Protein AF-A0A971UDC5-F1 (afdb_monomer)

Structure (mmCIF, N/CA/C/O backbone):
data_AF-A0A971UDC5-F1
#
_entry.id   AF-A0A971UDC5-F1
#
loop_
_atom_site.group_PDB
_atom_site.id
_atom_site.type_symbol
_atom_site.label_atom_id
_atom_site.label_alt_id
_atom_site.label_comp_id
_atom_site.label_asym_id
_atom_site.label_entity_id
_atom_site.label_seq_id
_atom_site.pdbx_PDB_ins_code
_atom_site.Cartn_x
_atom_site.Cartn_y
_atom_site.Cartn_z
_atom_site.occupancy
_atom_site.B_iso_or_equiv
_atom_site.auth_seq_id
_atom_site.auth_comp_id
_atom_site.auth_asym_id
_atom_site.auth_atom_id
_atom_site.pdbx_PDB_model_num
ATOM 1 N N . MET A 1 1 ? -12.718 10.292 4.452 1.00 43.97 1 MET A N 1
ATOM 2 C CA . MET A 1 1 ? -11.274 10.054 4.649 1.00 43.97 1 MET A CA 1
ATOM 3 C C . MET A 1 1 ? -10.919 8.837 3.812 1.00 43.97 1 MET A C 1
ATOM 5 O O . MET A 1 1 ? -11.394 7.752 4.122 1.00 43.97 1 MET A O 1
ATOM 9 N N . ALA A 1 2 ? -10.260 9.016 2.666 1.00 45.72 2 ALA A N 1
ATOM 10 C CA . ALA A 1 2 ? -9.851 7.873 1.855 1.00 45.72 2 ALA A CA 1
ATOM 11 C C . ALA A 1 2 ? -8.733 7.143 2.611 1.00 45.72 2 ALA A C 1
ATOM 13 O O . ALA A 1 2 ? -7.754 7.771 2.988 1.00 45.72 2 ALA A O 1
ATOM 14 N N . LEU A 1 3 ? -8.884 5.839 2.847 1.00 59.00 3 LEU A N 1
ATOM 15 C CA . LEU A 1 3 ? -7.893 5.002 3.546 1.00 59.00 3 LEU A CA 1
ATOM 16 C C . LEU A 1 3 ? -6.541 4.896 2.807 1.00 59.00 3 LEU A C 1
ATOM 18 O O . LEU A 1 3 ? -5.597 4.329 3.344 1.00 59.00 3 LEU A O 1
ATOM 22 N N . ILE A 1 4 ? -6.451 5.421 1.582 1.00 61.31 4 ILE A N 1
ATOM 23 C CA . ILE A 1 4 ? -5.256 5.414 0.739 1.00 61.31 4 ILE A CA 1
ATOM 24 C C . ILE A 1 4 ? -5.090 6.821 0.163 1.00 61.31 4 ILE A C 1
ATOM 26 O O . ILE A 1 4 ? -5.870 7.236 -0.700 1.00 61.31 4 ILE A O 1
ATOM 30 N N . GLU A 1 5 ? -4.094 7.557 0.653 1.00 64.62 5 GLU A N 1
ATOM 31 C CA . GLU A 1 5 ? -3.681 8.835 0.073 1.00 64.62 5 GLU A CA 1
ATOM 32 C C . GLU A 1 5 ? -2.814 8.584 -1.163 1.00 64.62 5 GLU A C 1
ATOM 34 O O . GLU A 1 5 ? -1.856 7.813 -1.142 1.00 64.62 5 GLU A O 1
ATOM 39 N N . PHE A 1 6 ? -3.197 9.211 -2.274 1.00 66.19 6 PHE A N 1
ATOM 40 C CA . PHE A 1 6 ? -2.486 9.098 -3.538 1.00 66.19 6 PHE A CA 1
ATOM 41 C C . PHE A 1 6 ? -1.369 10.142 -3.580 1.00 66.19 6 PHE A C 1
ATOM 43 O O . PHE A 1 6 ? -1.636 11.333 -3.756 1.00 66.19 6 PHE A O 1
ATOM 50 N N . ASP A 1 7 ? -0.124 9.693 -3.454 1.00 72.44 7 ASP A N 1
ATOM 51 C CA . ASP A 1 7 ? 1.052 10.551 -3.583 1.00 72.44 7 ASP A CA 1
ATOM 52 C C . ASP A 1 7 ? 1.306 10.900 -5.066 1.00 72.44 7 ASP A C 1
ATOM 54 O O . ASP A 1 7 ? 1.829 10.095 -5.844 1.00 72.44 7 ASP A O 1
ATOM 58 N N . ARG A 1 8 ? 0.868 12.099 -5.482 1.00 77.19 8 ARG A N 1
ATOM 59 C CA . ARG A 1 8 ? 1.032 12.624 -6.859 1.00 77.19 8 ARG A CA 1
ATOM 60 C C . ARG A 1 8 ? 2.445 13.149 -7.130 1.00 77.19 8 ARG A C 1
ATOM 62 O O . ARG A 1 8 ? 2.825 13.334 -8.296 1.00 77.19 8 ARG A O 1
ATOM 69 N N . GLU A 1 9 ? 3.214 13.383 -6.076 1.00 84.88 9 GLU A N 1
ATOM 70 C CA . GLU A 1 9 ? 4.549 13.974 -6.120 1.00 84.88 9 GLU A CA 1
ATOM 71 C C . GLU A 1 9 ? 5.536 13.066 -5.381 1.00 84.88 9 GLU A C 1
ATOM 73 O O . GLU A 1 9 ? 6.109 13.457 -4.365 1.00 84.88 9 GLU A O 1
ATOM 78 N N . PRO A 1 10 ? 5.758 11.843 -5.903 1.00 86.12 10 PRO A N 1
ATOM 79 C CA . PRO A 1 10 ? 6.639 10.892 -5.251 1.00 86.12 10 PRO A CA 1
ATOM 80 C C . PRO A 1 10 ? 8.051 11.463 -5.157 1.00 86.12 10 PRO A C 1
ATOM 82 O O . PRO A 1 10 ? 8.600 11.996 -6.127 1.00 86.12 10 PRO A O 1
ATOM 85 N N . THR A 1 11 ? 8.663 11.284 -3.994 1.00 92.19 11 THR A N 1
ATOM 86 C CA . THR A 1 11 ? 10.067 11.616 -3.765 1.00 92.19 11 THR A CA 1
ATOM 87 C C . THR A 1 11 ? 10.977 10.793 -4.677 1.00 92.19 11 THR A C 1
ATOM 89 O O . THR A 1 11 ? 10.693 9.640 -5.020 1.00 92.19 11 THR A O 1
ATOM 92 N N . ASP A 1 12 ? 12.151 11.338 -4.995 1.00 91.94 12 ASP A N 1
ATOM 93 C CA . ASP A 1 12 ? 13.168 10.631 -5.781 1.00 91.94 12 ASP A CA 1
ATOM 94 C C . ASP A 1 12 ? 13.532 9.263 -5.191 1.00 91.94 12 ASP A C 1
ATOM 96 O O . ASP A 1 12 ? 13.831 8.319 -5.926 1.00 91.94 12 ASP A O 1
ATOM 100 N N . ARG A 1 13 ? 13.483 9.124 -3.861 1.00 91.81 13 ARG A N 1
ATOM 101 C CA . ARG A 1 13 ? 13.728 7.850 -3.179 1.00 91.81 13 ARG A CA 1
ATOM 102 C C . ARG A 1 13 ? 12.652 6.815 -3.509 1.00 91.81 13 ARG A C 1
ATOM 104 O O . ARG A 1 13 ? 13.012 5.684 -3.832 1.00 91.81 13 ARG A O 1
ATOM 111 N N . GLN A 1 14 ? 11.371 7.184 -3.453 1.00 91.88 14 GLN A N 1
ATOM 112 C CA . GLN A 1 14 ? 10.265 6.284 -3.808 1.00 91.88 14 GLN A CA 1
ATOM 113 C C . GLN A 1 14 ? 10.361 5.858 -5.277 1.00 91.88 14 GLN A C 1
ATOM 115 O O . GLN A 1 14 ? 10.223 4.675 -5.581 1.00 91.88 14 GLN A O 1
ATOM 120 N N . LEU A 1 15 ? 10.685 6.790 -6.178 1.00 93.56 15 LEU A N 1
ATOM 121 C CA . LEU A 1 15 ? 10.868 6.493 -7.601 1.00 93.56 15 LEU A CA 1
ATOM 122 C C . LEU A 1 15 ? 12.026 5.515 -7.851 1.00 93.56 15 LEU A C 1
ATOM 124 O O . LEU A 1 15 ? 11.872 4.573 -8.628 1.00 93.56 15 LEU A O 1
ATOM 128 N N . ARG A 1 16 ? 13.160 5.674 -7.152 1.00 93.56 16 ARG A N 1
ATOM 129 C CA . ARG A 1 16 ? 14.286 4.724 -7.235 1.00 93.56 16 ARG A CA 1
ATOM 130 C C . 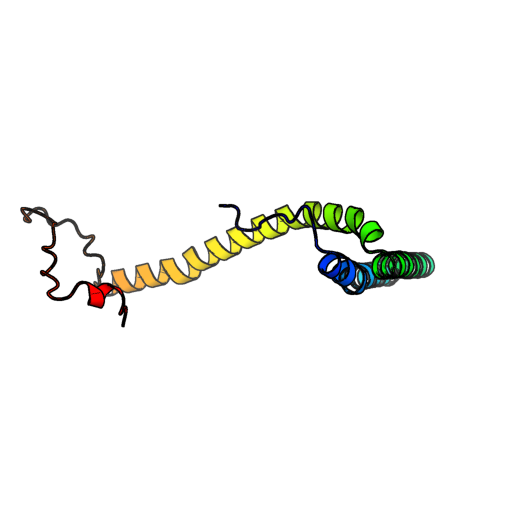ARG A 1 16 ? 13.940 3.356 -6.657 1.00 93.56 16 ARG A C 1
ATOM 132 O O . ARG A 1 16 ? 14.316 2.348 -7.244 1.00 93.56 16 ARG A O 1
ATOM 139 N N . GLN A 1 17 ? 13.228 3.305 -5.530 1.00 94.12 17 GLN A N 1
ATOM 140 C CA . GLN A 1 17 ? 12.771 2.044 -4.934 1.00 94.12 17 GLN A CA 1
ATOM 141 C C . GLN A 1 17 ? 11.800 1.316 -5.865 1.00 94.12 17 GLN A C 1
ATOM 143 O O . GLN A 1 17 ? 11.943 0.118 -6.095 1.00 94.12 17 GLN A O 1
ATOM 148 N N . PHE A 1 18 ? 10.859 2.046 -6.462 1.00 94.06 18 PHE A N 1
ATOM 149 C CA . PHE A 1 18 ? 9.942 1.499 -7.451 1.00 94.06 18 PHE A CA 1
ATOM 150 C C . PHE A 1 18 ? 10.690 0.961 -8.677 1.00 94.06 18 PHE A C 1
ATOM 152 O O . PHE A 1 18 ? 10.469 -0.181 -9.080 1.00 94.06 18 PHE A O 1
ATOM 159 N N . ALA A 1 19 ? 11.624 1.745 -9.222 1.00 94.62 19 ALA A N 1
ATOM 160 C CA . ALA A 1 19 ? 12.431 1.343 -10.368 1.00 94.62 19 ALA A CA 1
ATOM 161 C C . ALA A 1 19 ? 13.325 0.132 -10.071 1.00 94.62 19 ALA A C 1
ATOM 163 O O . ALA A 1 19 ? 13.429 -0.757 -10.906 1.00 94.62 19 ALA A O 1
ATOM 164 N N . GLY A 1 20 ? 13.950 0.074 -8.893 1.00 93.88 20 GLY A N 1
ATOM 165 C CA . GLY A 1 20 ? 14.887 -0.992 -8.534 1.00 93.88 20 GLY A CA 1
ATOM 166 C C . GLY A 1 20 ? 14.248 -2.273 -8.007 1.00 93.88 20 GLY A C 1
ATOM 167 O O . GLY A 1 20 ? 14.902 -3.311 -8.023 1.00 93.88 20 GLY A O 1
ATOM 168 N N . ILE A 1 21 ? 12.995 -2.224 -7.548 1.00 94.38 21 ILE A N 1
ATOM 169 C CA . ILE A 1 21 ? 12.318 -3.380 -6.942 1.00 94.38 21 ILE A CA 1
ATOM 170 C C . ILE A 1 21 ? 11.109 -3.790 -7.776 1.00 94.38 21 ILE A C 1
ATOM 172 O O . ILE A 1 21 ? 11.048 -4.913 -8.269 1.00 94.38 21 ILE A O 1
ATOM 176 N N . VAL A 1 22 ? 10.143 -2.888 -7.948 1.00 94.19 22 VAL A N 1
ATOM 177 C CA . VAL A 1 22 ? 8.829 -3.240 -8.501 1.00 94.19 22 VAL A CA 1
ATOM 178 C C . VAL A 1 22 ? 8.918 -3.535 -9.994 1.00 94.19 22 VAL A C 1
ATOM 180 O O . VAL A 1 22 ? 8.438 -4.575 -10.435 1.00 94.19 22 VAL A O 1
ATOM 183 N N . ILE A 1 23 ? 9.577 -2.668 -10.768 1.00 94.50 23 ILE A N 1
ATOM 184 C CA . ILE A 1 23 ? 9.732 -2.852 -12.220 1.00 94.50 23 ILE A CA 1
ATOM 185 C C . ILE A 1 23 ? 10.420 -4.187 -12.572 1.00 94.50 23 ILE A C 1
ATOM 187 O O . ILE A 1 23 ? 9.837 -4.944 -13.355 1.00 94.50 23 ILE A O 1
ATOM 191 N N . PRO A 1 24 ? 11.601 -4.536 -12.018 1.00 94.69 24 PRO A N 1
ATOM 192 C CA . PRO A 1 24 ? 12.256 -5.797 -12.352 1.00 94.69 24 PRO A CA 1
ATOM 193 C C . PRO A 1 24 ? 11.500 -7.009 -11.803 1.00 94.69 24 PRO A C 1
ATOM 195 O O . PRO A 1 24 ? 11.442 -8.029 -12.484 1.00 94.69 24 PRO A O 1
ATOM 198 N N . LEU A 1 25 ? 10.871 -6.912 -10.624 1.00 95.88 25 LEU A N 1
ATOM 199 C CA . LEU A 1 25 ? 10.069 -8.007 -10.073 1.00 95.88 25 LEU A CA 1
ATOM 200 C C . LEU A 1 25 ? 8.856 -8.314 -10.962 1.00 95.88 25 LEU A C 1
ATOM 202 O O . LEU A 1 25 ? 8.651 -9.463 -11.350 1.00 95.88 25 LEU A O 1
ATOM 206 N N . CYS A 1 26 ? 8.071 -7.297 -11.326 1.00 94.62 26 CYS A N 1
ATOM 207 C CA . CYS A 1 26 ? 6.926 -7.463 -12.220 1.00 94.62 26 CYS A CA 1
ATOM 208 C C . CYS A 1 26 ? 7.361 -7.927 -13.616 1.00 94.62 26 CYS A C 1
ATOM 210 O O . CYS A 1 26 ? 6.721 -8.807 -14.193 1.00 94.62 26 CYS A O 1
ATOM 212 N N . GLY A 1 27 ? 8.464 -7.380 -14.135 1.00 94.94 27 GLY A N 1
ATOM 213 C CA . GLY A 1 27 ? 9.058 -7.802 -15.400 1.00 94.94 27 GLY A CA 1
ATOM 214 C C . GLY A 1 27 ? 9.468 -9.273 -15.396 1.00 94.94 27 GLY A C 1
ATOM 215 O O . GLY A 1 27 ? 9.128 -10.000 -16.327 1.00 94.94 27 GLY A O 1
ATOM 216 N N . LEU A 1 28 ? 10.115 -9.739 -14.325 1.00 96.00 28 LEU A N 1
ATOM 217 C CA . LEU A 1 28 ? 10.492 -11.139 -14.141 1.00 96.00 28 LEU A CA 1
ATOM 218 C C . LEU A 1 28 ? 9.268 -12.052 -14.064 1.00 96.00 28 LEU A C 1
ATOM 220 O O . LEU A 1 28 ? 9.210 -13.050 -14.781 1.00 96.00 28 LEU A O 1
ATOM 224 N N . LEU A 1 29 ? 8.278 -11.711 -13.236 1.00 96.00 29 LEU A N 1
ATOM 225 C CA . LEU A 1 29 ? 7.053 -12.503 -13.102 1.00 96.00 29 LEU A CA 1
ATOM 226 C C . LEU A 1 29 ? 6.319 -12.629 -14.442 1.00 96.00 29 LEU A C 1
ATOM 228 O O . LEU A 1 29 ? 5.905 -13.727 -14.819 1.00 96.00 29 LEU A O 1
ATOM 232 N N . LEU A 1 30 ? 6.205 -11.529 -15.192 1.00 94.94 30 LEU A N 1
ATOM 233 C CA . LEU A 1 30 ? 5.575 -11.533 -16.509 1.00 94.94 30 LEU A CA 1
ATOM 234 C C . LEU A 1 30 ? 6.403 -12.318 -17.538 1.00 94.94 30 LEU A C 1
ATOM 236 O O . LEU A 1 30 ? 5.839 -13.092 -18.309 1.00 94.94 30 LEU A O 1
ATOM 240 N N . ALA A 1 31 ? 7.730 -12.170 -17.531 1.00 94.62 31 ALA A N 1
ATOM 241 C CA . ALA A 1 31 ? 8.630 -12.915 -18.407 1.00 94.62 31 ALA A CA 1
ATOM 242 C C . ALA A 1 31 ? 8.530 -14.429 -18.175 1.00 94.62 31 ALA A C 1
ATOM 244 O O . ALA A 1 31 ? 8.398 -15.187 -19.138 1.00 94.62 31 ALA A O 1
ATOM 245 N N . VAL A 1 32 ? 8.531 -14.865 -16.909 1.00 94.88 32 VAL A N 1
ATOM 246 C CA . VAL A 1 32 ? 8.363 -16.275 -16.525 1.00 94.88 32 VAL A CA 1
ATOM 247 C C . VAL A 1 32 ? 6.983 -16.780 -16.930 1.00 94.88 32 VAL A C 1
ATOM 249 O O . VAL A 1 32 ? 6.880 -17.852 -17.522 1.00 94.88 32 VAL A O 1
ATOM 252 N N . LEU A 1 33 ? 5.925 -16.004 -16.681 1.00 94.94 33 LEU A N 1
ATOM 253 C CA . LEU A 1 33 ? 4.566 -16.372 -17.076 1.00 94.94 33 LEU A CA 1
ATOM 254 C C . LEU A 1 33 ? 4.457 -16.567 -18.593 1.00 94.94 33 LEU A C 1
ATOM 256 O O . LEU A 1 33 ? 3.908 -17.572 -19.039 1.00 94.94 33 LEU A O 1
ATOM 260 N N . VAL A 1 34 ? 5.002 -15.645 -19.388 1.00 94.00 34 VAL A N 1
ATOM 261 C CA . VAL A 1 34 ? 4.973 -15.724 -20.856 1.00 94.00 34 VAL A CA 1
ATOM 262 C C . VAL A 1 34 ? 5.820 -16.884 -21.373 1.00 94.00 34 VAL A C 1
ATOM 264 O O . VAL A 1 34 ? 5.379 -17.625 -22.253 1.00 94.00 34 VAL A O 1
ATOM 267 N N . ALA A 1 35 ? 7.010 -17.089 -20.815 1.00 92.31 35 ALA A N 1
ATOM 268 C CA . ALA A 1 35 ? 7.858 -18.210 -21.194 1.00 92.31 35 ALA A CA 1
ATOM 269 C C . ALA A 1 35 ? 7.193 -19.557 -20.861 1.00 92.31 35 ALA A C 1
ATOM 271 O O . ALA A 1 35 ? 7.198 -20.456 -21.695 1.00 92.31 35 ALA A O 1
ATOM 272 N N . TRP A 1 36 ? 6.579 -19.683 -19.680 1.00 91.94 36 TRP A N 1
ATOM 273 C CA . TRP A 1 36 ? 6.050 -20.955 -19.188 1.00 91.94 36 TRP A CA 1
ATOM 274 C C . TRP A 1 36 ? 4.646 -21.286 -19.704 1.00 91.94 36 TRP A C 1
ATOM 276 O O . TRP A 1 36 ? 4.387 -22.425 -20.079 1.00 91.94 36 TRP A O 1
ATOM 286 N N . ARG A 1 37 ? 3.728 -20.309 -19.754 1.00 93.31 37 ARG A N 1
ATOM 287 C CA . ARG A 1 37 ? 2.336 -20.542 -20.184 1.00 93.31 37 ARG A CA 1
ATOM 288 C C . ARG A 1 37 ? 2.142 -20.469 -21.691 1.00 93.31 37 ARG A C 1
ATOM 290 O O . ARG A 1 37 ? 1.285 -21.172 -22.209 1.00 93.31 37 ARG A O 1
ATOM 297 N N . LEU A 1 38 ? 2.893 -19.609 -22.378 1.00 88.50 38 LEU A N 1
ATOM 298 C CA . LEU A 1 38 ? 2.744 -19.393 -23.821 1.00 88.50 38 LEU A CA 1
ATOM 299 C C . LEU A 1 38 ? 3.856 -20.078 -24.634 1.00 88.50 38 LEU A C 1
ATOM 301 O O . LEU A 1 38 ? 3.793 -20.052 -25.858 1.00 88.50 38 LEU A O 1
ATOM 305 N N . GLY A 1 39 ? 4.883 -20.650 -23.988 1.00 89.62 39 GLY A N 1
ATOM 306 C CA . GLY A 1 39 ? 6.032 -21.283 -24.657 1.00 89.62 39 GLY A CA 1
ATOM 307 C C . GLY A 1 39 ? 6.934 -20.298 -25.416 1.00 89.62 39 GLY A C 1
ATOM 308 O O . GLY A 1 39 ? 7.811 -20.694 -26.182 1.00 89.62 39 GLY A O 1
ATOM 309 N N . ARG A 1 40 ? 6.722 -18.986 -25.243 1.00 91.00 40 ARG A N 1
ATOM 310 C CA . ARG A 1 40 ? 7.390 -17.930 -26.019 1.00 91.00 40 ARG A CA 1
ATOM 311 C C . ARG A 1 40 ? 8.618 -17.406 -25.285 1.00 91.00 40 ARG A C 1
ATOM 313 O O . ARG A 1 40 ? 8.638 -16.261 -24.833 1.00 91.00 40 ARG A O 1
ATOM 320 N N . HIS A 1 41 ? 9.660 -18.227 -25.204 1.00 88.94 41 HIS A N 1
ATOM 321 C CA . HIS A 1 41 ? 10.895 -17.890 -24.483 1.00 88.94 41 HIS A CA 1
ATOM 322 C C . HIS A 1 41 ? 11.549 -16.586 -24.966 1.00 88.94 41 HIS A C 1
ATOM 324 O O . HIS A 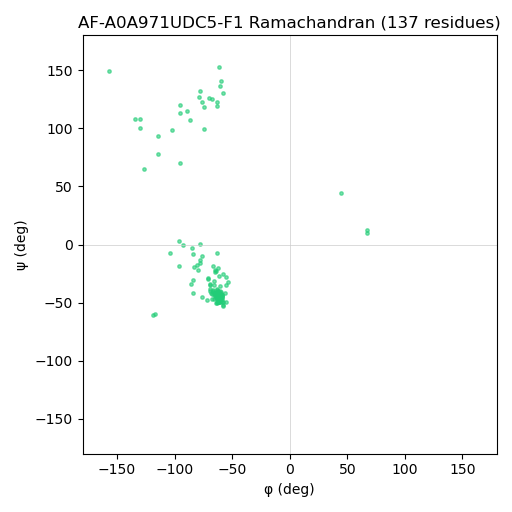1 41 ? 11.921 -15.757 -24.142 1.00 88.94 41 HIS A O 1
ATOM 330 N N . VAL A 1 42 ? 11.597 -16.343 -26.282 1.00 92.50 42 VAL A N 1
ATOM 331 C CA . VAL A 1 42 ? 12.154 -15.096 -26.848 1.00 92.50 42 VAL A CA 1
ATOM 332 C C . VAL A 1 42 ? 11.367 -13.866 -26.385 1.00 92.50 42 VAL A C 1
ATOM 334 O O . VAL A 1 42 ? 11.959 -12.853 -26.020 1.00 92.50 42 VAL A O 1
ATOM 337 N N . ALA A 1 43 ? 10.034 -13.959 -26.341 1.00 91.44 43 ALA A N 1
ATOM 338 C CA . ALA A 1 43 ? 9.194 -12.872 -25.843 1.00 91.44 43 ALA A CA 1
ATOM 339 C C . ALA A 1 43 ? 9.406 -12.647 -24.337 1.00 91.44 43 ALA A C 1
ATOM 341 O O . ALA A 1 43 ? 9.497 -11.502 -23.904 1.00 91.44 43 ALA A O 1
ATOM 342 N N . GLY A 1 44 ? 9.555 -13.723 -23.555 1.00 91.94 44 GLY A N 1
ATOM 343 C CA . GLY A 1 44 ? 9.909 -13.642 -22.136 1.00 91.94 44 GLY A CA 1
ATOM 344 C C . GLY A 1 44 ? 11.250 -12.936 -21.903 1.00 91.94 44 GLY A C 1
ATOM 345 O O . GLY A 1 44 ? 11.319 -11.999 -21.111 1.00 91.94 44 GLY A O 1
ATOM 346 N N . CYS A 1 45 ? 12.297 -13.307 -22.647 1.00 93.50 45 CYS A N 1
ATOM 347 C CA . CYS A 1 45 ? 13.598 -12.634 -22.586 1.00 93.50 45 CYS A CA 1
ATOM 348 C C . CYS A 1 45 ? 13.502 -11.153 -22.977 1.00 93.50 45 CYS A C 1
ATOM 350 O O . CYS A 1 45 ? 14.110 -10.313 -22.317 1.00 93.50 45 CYS A O 1
ATOM 352 N N . GLY A 1 46 ? 12.709 -10.820 -24.002 1.00 94.88 46 GLY A N 1
ATOM 353 C CA . GLY A 1 46 ? 12.466 -9.434 -24.409 1.00 94.88 46 GLY A CA 1
ATOM 354 C C . GLY A 1 46 ? 11.788 -8.601 -23.316 1.00 94.88 46 GLY A C 1
ATOM 355 O O . GLY A 1 46 ? 12.217 -7.481 -23.046 1.00 94.88 46 GLY A O 1
ATOM 356 N N . ILE A 1 47 ? 10.783 -9.163 -22.636 1.00 93.94 47 ILE A N 1
ATOM 357 C CA . ILE A 1 47 ? 10.106 -8.520 -21.496 1.00 93.94 47 ILE A CA 1
ATOM 358 C C . ILE A 1 47 ? 11.085 -8.295 -20.342 1.00 93.94 47 ILE A C 1
ATOM 360 O O . ILE A 1 47 ? 11.139 -7.197 -19.786 1.00 93.94 47 ILE A O 1
ATOM 364 N N . LEU A 1 48 ? 11.891 -9.307 -20.011 1.00 95.12 48 LEU A N 1
ATOM 365 C CA . LEU A 1 48 ? 12.877 -9.203 -18.939 1.00 95.12 48 LEU A CA 1
ATOM 366 C C . LEU A 1 48 ? 13.918 -8.120 -19.250 1.00 95.12 48 LEU A C 1
ATOM 368 O O . LEU A 1 48 ? 14.134 -7.231 -18.427 1.00 95.12 48 LEU A O 1
ATOM 372 N N . ALA A 1 49 ? 14.495 -8.136 -20.453 1.00 95.06 49 ALA A N 1
ATOM 373 C CA . ALA A 1 49 ? 15.467 -7.137 -20.889 1.00 95.06 49 ALA A CA 1
ATOM 374 C C . ALA A 1 49 ? 14.869 -5.721 -20.904 1.00 95.06 49 ALA A C 1
ATOM 376 O O . ALA A 1 49 ? 15.477 -4.790 -20.379 1.00 95.06 49 ALA A O 1
ATOM 377 N N . GLY A 1 50 ? 13.653 -5.559 -21.434 1.00 94.12 50 GLY A N 1
ATOM 378 C CA . GLY A 1 50 ? 12.948 -4.276 -21.437 1.00 94.12 50 GLY A CA 1
ATOM 379 C C . GLY A 1 50 ? 12.698 -3.745 -20.024 1.00 94.12 50 GLY A C 1
ATOM 380 O O . GLY A 1 50 ? 12.975 -2.580 -19.741 1.00 94.12 50 GLY A O 1
ATOM 381 N N . SER A 1 51 ? 12.251 -4.608 -19.108 1.00 94.38 51 SER A N 1
ATOM 382 C CA . SER A 1 51 ? 12.042 -4.234 -17.705 1.00 94.38 51 SER A CA 1
ATOM 383 C C . SER A 1 51 ? 13.344 -3.834 -17.004 1.00 94.38 51 SER A C 1
ATOM 385 O O . SER A 1 51 ? 13.363 -2.841 -16.280 1.00 94.38 51 SER A O 1
ATOM 387 N N . ALA A 1 52 ? 14.449 -4.534 -17.281 1.00 94.62 52 ALA A N 1
ATOM 388 C CA . ALA A 1 52 ? 15.766 -4.204 -16.746 1.00 94.62 52 ALA A CA 1
ATOM 389 C C . ALA A 1 52 ? 16.265 -2.846 -17.262 1.00 94.62 52 ALA A C 1
ATOM 391 O O . ALA A 1 52 ? 16.782 -2.048 -16.482 1.00 94.62 52 ALA A O 1
ATOM 392 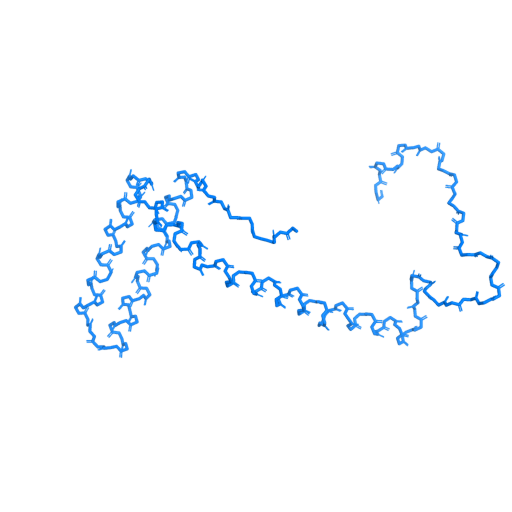N N . LEU A 1 53 ? 16.062 -2.541 -18.547 1.00 95.25 53 LEU A N 1
ATOM 393 C CA . LEU A 1 53 ? 16.428 -1.243 -19.123 1.00 95.25 53 LEU A CA 1
ATOM 394 C C . LEU A 1 53 ? 15.643 -0.091 -18.485 1.00 95.25 53 LEU A C 1
ATOM 396 O O . LEU A 1 53 ? 16.231 0.929 -18.125 1.00 95.25 53 LEU A O 1
ATOM 400 N N . ILE A 1 54 ? 14.331 -0.263 -18.295 1.00 92.12 54 ILE A N 1
ATOM 401 C CA . ILE A 1 54 ? 13.484 0.743 -17.636 1.00 92.12 54 ILE A CA 1
ATOM 402 C C . ILE A 1 54 ? 13.906 0.921 -16.171 1.00 92.12 54 ILE A C 1
ATOM 404 O O . ILE A 1 54 ? 14.017 2.054 -15.700 1.00 92.12 54 ILE A O 1
ATOM 408 N N . ALA A 1 55 ? 14.183 -0.179 -15.464 1.00 93.88 55 ALA A N 1
ATOM 409 C CA . ALA A 1 55 ? 14.671 -0.151 -14.090 1.00 93.88 55 ALA A CA 1
ATOM 410 C C . ALA A 1 55 ? 15.986 0.637 -13.982 1.00 93.88 55 ALA A C 1
ATOM 412 O O . ALA A 1 55 ? 16.068 1.595 -13.214 1.00 93.88 55 ALA A O 1
ATOM 413 N N . LEU A 1 56 ? 16.984 0.305 -14.807 1.00 95.25 56 LEU A N 1
ATOM 414 C CA . LEU A 1 56 ? 18.277 0.996 -14.842 1.00 95.25 56 LEU A CA 1
ATOM 415 C C . LEU A 1 56 ? 18.125 2.487 -15.176 1.00 95.25 56 LEU A C 1
ATOM 417 O O . LEU A 1 56 ? 18.734 3.331 -14.514 1.00 95.25 56 LEU A O 1
ATOM 421 N N . GLY A 1 57 ? 17.265 2.825 -16.141 1.00 93.19 57 GLY A N 1
ATOM 422 C CA . GLY A 1 57 ? 16.941 4.213 -16.476 1.00 93.19 57 GLY A CA 1
ATOM 423 C C . GLY A 1 57 ? 16.331 4.976 -15.296 1.00 93.19 57 GLY A C 1
ATOM 424 O O . GLY A 1 57 ? 16.759 6.092 -15.002 1.00 93.19 57 GLY A O 1
ATOM 425 N N . GLY A 1 58 ? 15.390 4.361 -14.574 1.00 91.62 58 GLY A N 1
ATOM 426 C CA . GLY A 1 58 ? 14.760 4.940 -13.384 1.00 91.62 58 GLY A CA 1
ATOM 427 C C . GLY A 1 58 ? 15.697 5.066 -12.177 1.00 91.62 58 GLY A C 1
ATOM 428 O O . GLY A 1 58 ? 15.602 6.036 -11.427 1.00 91.62 58 GLY A O 1
ATOM 429 N N . LEU A 1 59 ? 16.640 4.135 -12.006 1.00 92.81 59 LEU A N 1
ATOM 430 C CA . LEU A 1 59 ? 17.692 4.232 -10.988 1.00 92.81 59 LEU A CA 1
ATOM 431 C C . LEU A 1 59 ? 18.666 5.384 -11.276 1.00 92.81 59 LEU A C 1
ATOM 433 O O . LEU A 1 59 ? 19.086 6.071 -10.342 1.00 92.81 59 LEU A O 1
ATOM 437 N N . TRP A 1 60 ? 19.012 5.607 -12.549 1.00 93.81 60 TRP A N 1
ATOM 438 C CA . TRP A 1 60 ? 19.915 6.689 -12.945 1.00 93.81 60 TRP A CA 1
ATOM 439 C C . TRP A 1 60 ? 19.231 8.060 -12.918 1.00 93.81 60 TRP A C 1
ATOM 441 O O . TRP A 1 60 ? 19.785 9.023 -12.384 1.00 93.81 60 TRP A O 1
ATOM 451 N N . ARG A 1 61 ? 18.011 8.148 -13.460 1.00 94.44 61 ARG A N 1
ATOM 452 C CA . ARG A 1 61 ? 17.173 9.354 -13.456 1.00 94.44 61 ARG A CA 1
ATOM 453 C C . ARG A 1 61 ? 15.758 9.018 -12.960 1.00 94.44 61 ARG A C 1
ATOM 455 O O . ARG A 1 61 ? 14.927 8.585 -13.761 1.00 94.44 61 ARG A O 1
ATOM 462 N N . PRO A 1 62 ? 15.439 9.304 -11.681 1.00 90.50 62 PRO A N 1
ATOM 463 C CA . PRO A 1 62 ? 14.148 8.965 -11.066 1.00 90.50 62 PRO A CA 1
ATOM 464 C C . PRO A 1 62 ? 12.937 9.510 -11.830 1.00 90.50 62 PRO A C 1
ATOM 466 O O . PRO A 1 62 ? 11.917 8.835 -11.949 1.00 90.50 62 PRO A O 1
ATOM 469 N N . ALA A 1 63 ? 13.078 10.693 -12.436 1.00 91.25 63 ALA A N 1
ATOM 470 C CA . ALA A 1 63 ? 12.041 11.327 -13.246 1.00 91.25 63 ALA A CA 1
ATOM 471 C C . ALA A 1 63 ? 11.525 10.444 -14.403 1.00 91.25 63 ALA A C 1
ATOM 473 O O . ALA A 1 63 ? 10.357 10.559 -14.770 1.00 91.25 63 ALA A O 1
ATOM 474 N N . LEU A 1 64 ? 12.347 9.532 -14.943 1.00 90.69 64 LEU A N 1
ATOM 475 C CA . LEU A 1 64 ? 11.932 8.599 -16.000 1.00 90.69 64 LEU A CA 1
ATOM 476 C C . LEU A 1 64 ? 10.968 7.519 -15.487 1.00 90.69 64 LEU A C 1
ATOM 478 O O . LEU A 1 64 ? 10.111 7.055 -16.235 1.00 90.69 64 LEU A O 1
ATOM 482 N N . ALA A 1 65 ? 11.074 7.137 -14.211 1.00 91.44 65 ALA A N 1
ATOM 483 C CA . ALA A 1 65 ? 10.186 6.154 -13.591 1.00 91.44 65 ALA A CA 1
ATOM 484 C C . ALA A 1 65 ? 8.839 6.760 -13.167 1.00 91.44 65 ALA A C 1
ATOM 486 O O . ALA A 1 65 ? 7.874 6.023 -12.968 1.00 91.44 65 ALA A O 1
ATOM 487 N N . ARG A 1 66 ? 8.742 8.092 -13.059 1.00 91.94 66 ARG A N 1
ATOM 488 C CA . ARG A 1 66 ? 7.538 8.799 -12.597 1.00 91.94 66 ARG A CA 1
ATOM 489 C C . ARG A 1 66 ? 6.257 8.476 -13.382 1.00 91.94 66 ARG A C 1
ATOM 491 O O . ARG A 1 66 ? 5.264 8.165 -12.728 1.00 91.94 66 ARG A O 1
ATOM 498 N N . PRO A 1 67 ? 6.212 8.515 -14.729 1.00 91.00 67 PRO A N 1
ATOM 499 C CA . PRO A 1 67 ? 4.980 8.193 -15.456 1.00 91.00 67 PRO A CA 1
ATOM 500 C C . PRO A 1 67 ? 4.541 6.738 -15.244 1.00 91.00 67 PRO A C 1
ATOM 502 O O . PRO A 1 67 ? 3.353 6.478 -15.064 1.00 91.00 67 PRO A O 1
ATOM 505 N N . VAL A 1 68 ? 5.495 5.802 -15.197 1.00 91.88 68 VAL A N 1
ATOM 506 C CA . VAL A 1 68 ? 5.223 4.380 -14.932 1.00 91.88 68 VAL A CA 1
ATOM 507 C C . VAL A 1 68 ? 4.704 4.191 -13.508 1.00 91.88 68 VAL A C 1
ATOM 509 O O . VAL A 1 68 ? 3.717 3.488 -13.309 1.00 91.88 68 VAL A O 1
ATOM 512 N N . TYR A 1 69 ? 5.318 4.861 -12.530 1.00 92.25 69 TYR A N 1
ATOM 513 C CA . TYR A 1 69 ? 4.884 4.852 -11.136 1.00 92.25 69 TYR A CA 1
ATOM 514 C C . TYR A 1 69 ? 3.451 5.368 -10.983 1.00 92.25 69 TYR A C 1
ATOM 516 O O . TYR A 1 69 ? 2.622 4.702 -10.371 1.00 92.25 69 TYR A O 1
ATOM 524 N N . LEU A 1 70 ? 3.134 6.525 -11.573 1.00 91.56 70 LEU A N 1
ATOM 525 C CA . LEU A 1 70 ? 1.794 7.104 -11.484 1.00 91.56 70 LEU A CA 1
ATOM 526 C C . LEU A 1 70 ? 0.754 6.201 -12.150 1.00 91.56 70 LEU A C 1
ATOM 528 O O . LEU A 1 70 ? -0.278 5.925 -11.544 1.00 91.56 70 LEU A O 1
ATOM 532 N N . GLY A 1 71 ? 1.035 5.690 -13.354 1.00 91.75 71 GLY A N 1
ATOM 533 C CA . GLY A 1 71 ? 0.150 4.743 -14.037 1.00 91.75 71 GLY A CA 1
ATOM 534 C C . GLY A 1 71 ? -0.095 3.477 -13.212 1.00 91.75 71 GLY A C 1
ATOM 535 O O . GLY A 1 71 ? -1.238 3.047 -13.058 1.00 91.75 71 GLY A O 1
ATOM 536 N N . TRP A 1 72 ? 0.963 2.929 -12.612 1.00 91.38 72 TRP A N 1
ATOM 537 C CA . TRP A 1 72 ? 0.872 1.784 -11.711 1.00 91.38 72 TRP A CA 1
ATOM 538 C C . TRP A 1 72 ? 0.030 2.091 -10.466 1.00 91.38 72 TRP A C 1
ATOM 540 O O . TRP A 1 72 ? -0.847 1.304 -10.119 1.00 91.38 72 TRP A O 1
ATOM 550 N N . MET A 1 73 ? 0.225 3.254 -9.839 1.00 90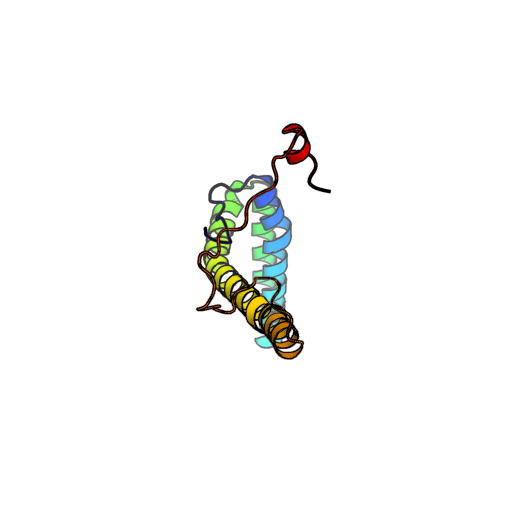.62 73 MET A N 1
ATOM 551 C CA . MET A 1 73 ? -0.563 3.687 -8.682 1.00 90.62 73 MET A CA 1
ATOM 552 C C . MET A 1 73 ? -2.042 3.872 -9.017 1.00 90.62 73 MET A C 1
ATOM 554 O O . MET A 1 73 ? -2.898 3.430 -8.248 1.00 90.62 73 MET A O 1
ATOM 558 N N . TYR A 1 74 ? -2.366 4.455 -10.175 1.00 90.88 74 TYR A N 1
ATOM 559 C CA . TYR A 1 74 ? -3.753 4.564 -10.632 1.00 90.88 74 TYR A CA 1
ATOM 560 C C . TYR A 1 74 ? -4.387 3.189 -10.854 1.00 90.88 74 TYR A C 1
ATOM 562 O O . TYR A 1 74 ? -5.539 2.984 -10.476 1.00 90.88 74 TYR A O 1
ATOM 570 N N . ALA A 1 75 ? -3.634 2.237 -11.409 1.00 90.81 75 ALA A N 1
ATOM 571 C CA . ALA A 1 75 ? -4.111 0.874 -11.616 1.00 90.81 75 ALA A CA 1
ATOM 572 C C . ALA A 1 75 ? -4.287 0.100 -10.297 1.00 90.81 75 ALA A C 1
ATOM 574 O O . ALA A 1 75 ? -5.255 -0.645 -10.145 1.00 90.81 75 ALA A O 1
ATOM 575 N N . SER A 1 76 ? -3.387 0.278 -9.324 1.00 89.81 76 SER A N 1
ATOM 576 C CA . SER A 1 76 ? -3.452 -0.428 -8.039 1.00 89.81 76 SER A CA 1
ATOM 577 C C . SER A 1 76 ? -4.452 0.178 -7.052 1.00 89.81 76 SER A C 1
ATOM 579 O O . SER A 1 76 ? -4.892 -0.511 -6.132 1.00 89.81 76 SER A O 1
ATOM 581 N N . TYR A 1 77 ? -4.823 1.451 -7.216 1.00 89.69 77 TYR A N 1
ATOM 582 C CA . TYR A 1 77 ? -5.682 2.160 -6.264 1.00 89.69 77 TYR A CA 1
ATOM 583 C C . TYR A 1 77 ? -7.051 1.488 -6.034 1.00 89.69 77 TYR A C 1
ATOM 585 O O . TYR A 1 77 ? -7.386 1.247 -4.871 1.00 89.69 77 TYR A O 1
ATOM 593 N N . PRO A 1 78 ? -7.831 1.109 -7.070 1.00 90.75 78 PRO A N 1
ATOM 594 C CA . PRO A 1 78 ? -9.114 0.437 -6.864 1.00 90.75 78 PRO A CA 1
ATOM 595 C C . PRO A 1 78 ? -8.966 -0.893 -6.122 1.00 90.75 78 PRO A C 1
ATOM 597 O O . PRO A 1 78 ? -9.800 -1.224 -5.285 1.00 90.75 78 PRO A O 1
ATOM 600 N N . ILE A 1 79 ? -7.877 -1.629 -6.377 1.00 90.94 79 ILE A N 1
ATOM 601 C CA . ILE A 1 79 ? -7.578 -2.894 -5.694 1.00 90.94 79 ILE A CA 1
ATOM 602 C C . ILE A 1 79 ? -7.380 -2.632 -4.201 1.00 90.94 79 ILE A C 1
ATOM 604 O O . ILE A 1 79 ? -8.031 -3.268 -3.375 1.00 90.94 79 ILE A O 1
ATOM 608 N N . GLY A 1 80 ? -6.534 -1.659 -3.853 1.00 88.81 80 GLY A N 1
ATOM 609 C CA . GLY A 1 80 ? -6.309 -1.272 -2.462 1.00 88.81 80 GLY A CA 1
ATOM 610 C C . GLY A 1 80 ? -7.590 -0.797 -1.772 1.00 88.81 80 GLY A C 1
ATOM 611 O O . GLY A 1 80 ? -7.853 -1.178 -0.632 1.00 88.81 80 GLY A O 1
ATOM 612 N N . TRP A 1 81 ? -8.422 -0.022 -2.472 1.00 90.12 81 TRP A N 1
ATOM 613 C CA . TRP A 1 81 ? -9.708 0.445 -1.955 1.00 90.12 81 TRP A CA 1
ATOM 614 C C . TRP A 1 81 ? -10.654 -0.722 -1.643 1.00 90.12 81 TRP A C 1
ATOM 616 O O . TRP A 1 81 ? -11.180 -0.788 -0.530 1.00 90.12 81 TRP A O 1
ATOM 626 N N . VAL A 1 82 ? -10.827 -1.670 -2.573 1.00 94.00 82 VAL A N 1
ATOM 627 C CA . VAL A 1 82 ? -11.669 -2.861 -2.360 1.00 94.00 82 VAL A CA 1
ATOM 628 C C . VAL A 1 82 ? -11.131 -3.693 -1.201 1.00 94.00 82 VAL A C 1
ATOM 630 O O . VAL A 1 82 ? -11.881 -4.021 -0.285 1.00 94.00 82 VAL A O 1
ATOM 633 N N . VAL A 1 83 ? -9.830 -3.992 -1.201 1.00 93.88 83 VAL A N 1
ATOM 634 C CA . VAL A 1 83 ? -9.191 -4.794 -0.149 1.00 93.88 83 VAL A CA 1
ATOM 635 C C . VAL A 1 83 ? -9.360 -4.136 1.220 1.00 93.88 83 VAL A C 1
ATOM 637 O O . VAL A 1 83 ? -9.728 -4.817 2.173 1.00 93.88 83 VAL A O 1
ATOM 640 N N . GLY A 1 84 ? -9.179 -2.816 1.321 1.00 91.56 84 GLY A N 1
ATOM 641 C CA . GLY 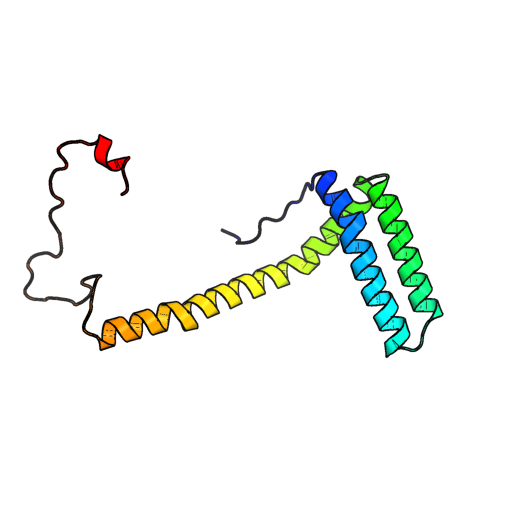A 1 84 ? -9.385 -2.077 2.567 1.00 91.56 84 GLY A CA 1
ATOM 642 C C . GLY A 1 84 ? -10.812 -2.210 3.111 1.00 91.56 84 GLY A C 1
ATOM 643 O O . GLY A 1 84 ? -10.992 -2.497 4.294 1.00 91.56 84 GLY A O 1
ATOM 644 N N . HIS A 1 85 ? -11.828 -2.079 2.252 1.00 93.25 85 HIS A N 1
ATOM 645 C CA . HIS A 1 85 ? -13.231 -2.235 2.660 1.00 93.25 85 HIS A CA 1
ATOM 646 C C . HIS A 1 85 ? -13.573 -3.680 3.021 1.00 93.25 85 HIS A C 1
ATOM 648 O O . HIS A 1 85 ? -14.277 -3.913 4.002 1.00 93.25 85 HIS A O 1
ATOM 654 N N . VAL A 1 86 ? -13.053 -4.651 2.268 1.00 96.38 86 VAL A N 1
ATOM 655 C CA . VAL A 1 86 ? -13.260 -6.077 2.545 1.00 96.38 86 VAL A CA 1
ATOM 656 C C . VAL A 1 86 ? -12.635 -6.461 3.881 1.00 96.38 86 VAL A C 1
ATOM 658 O O . VAL A 1 86 ? -13.302 -7.098 4.690 1.00 96.38 86 VAL A O 1
ATOM 661 N N . ILE A 1 87 ? -11.396 -6.040 4.151 1.00 96.69 87 ILE A N 1
ATOM 662 C CA . ILE A 1 87 ? -10.728 -6.310 5.431 1.00 96.69 87 ILE A CA 1
ATOM 663 C C . ILE A 1 87 ? -11.494 -5.644 6.576 1.00 96.69 87 ILE A C 1
ATOM 665 O O . ILE A 1 87 ? -11.760 -6.297 7.581 1.00 96.69 87 ILE A O 1
ATOM 669 N N . MET A 1 88 ? -11.899 -4.380 6.423 1.00 95.88 88 MET A N 1
ATOM 670 C CA . MET A 1 88 ? -12.672 -3.682 7.453 1.00 95.88 88 MET A CA 1
ATOM 671 C C . MET A 1 88 ? -14.013 -4.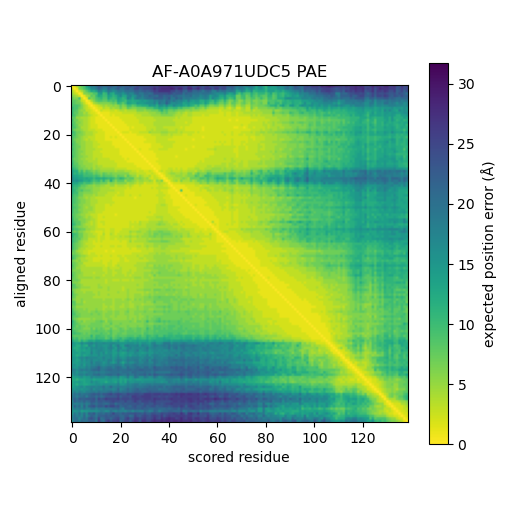377 7.728 1.00 95.88 88 MET A C 1
ATOM 673 O O . MET A 1 88 ? -14.366 -4.614 8.884 1.00 95.88 88 MET A O 1
ATOM 677 N N . GLY A 1 89 ? -14.734 -4.768 6.674 1.00 96.75 89 GLY A N 1
ATOM 678 C CA . GLY A 1 89 ? -15.967 -5.543 6.787 1.00 96.75 89 GLY A CA 1
ATOM 679 C C . GLY A 1 89 ? -15.735 -6.894 7.465 1.00 96.7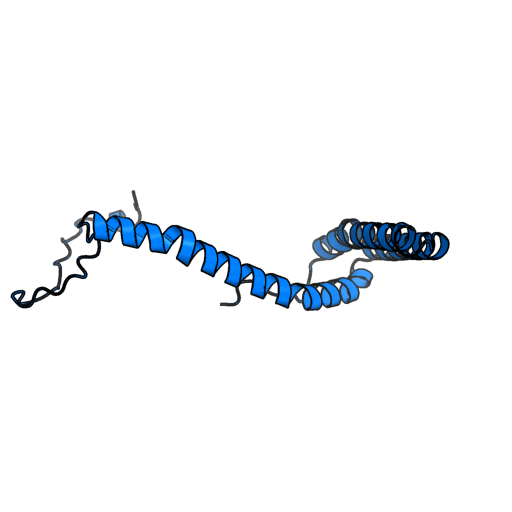5 89 GLY A C 1
ATOM 680 O O . GLY A 1 89 ? -16.474 -7.258 8.377 1.00 96.75 89 GLY A O 1
ATOM 681 N N . ALA A 1 90 ? -14.674 -7.609 7.091 1.00 97.88 90 ALA A N 1
ATOM 682 C CA . ALA A 1 90 ? -14.310 -8.881 7.703 1.00 97.88 90 ALA A CA 1
ATOM 683 C C . ALA A 1 90 ? -14.003 -8.722 9.197 1.00 97.88 90 ALA A C 1
ATOM 685 O O . ALA A 1 90 ? -14.538 -9.475 10.003 1.00 97.88 90 ALA A O 1
ATOM 686 N N . VAL A 1 91 ? -13.219 -7.718 9.598 1.00 97.88 91 VAL A N 1
ATOM 687 C CA . VAL A 1 91 ? -12.953 -7.435 11.018 1.00 97.88 91 VAL A CA 1
ATOM 688 C C . VAL A 1 91 ? -14.256 -7.135 11.762 1.00 97.88 91 VAL A C 1
ATOM 690 O O . VAL A 1 91 ? -14.503 -7.686 12.837 1.00 97.88 91 VAL A O 1
ATOM 693 N N . PHE A 1 92 ? -15.132 -6.311 11.188 1.00 97.00 92 PHE A N 1
ATOM 694 C CA . PHE A 1 92 ? -16.400 -5.976 11.826 1.00 97.00 92 PHE A CA 1
ATOM 695 C C . PHE A 1 92 ? -17.303 -7.206 12.014 1.00 97.00 92 PHE A C 1
ATOM 697 O O . PHE A 1 92 ? -17.822 -7.432 13.108 1.00 97.00 92 PHE A O 1
ATOM 704 N N . PHE A 1 93 ? -17.483 -8.028 10.980 1.00 97.56 93 PHE A N 1
ATOM 705 C CA . PHE A 1 93 ? -18.418 -9.155 11.030 1.00 97.56 93 PHE A CA 1
ATOM 706 C C . PHE A 1 93 ? -17.840 -10.420 11.668 1.00 97.56 93 PHE A C 1
ATOM 708 O O . PHE A 1 93 ? -18.590 -11.166 12.290 1.00 97.56 93 PHE A O 1
ATOM 715 N N . LEU A 1 94 ? -16.532 -10.662 11.561 1.00 97.81 94 LEU A N 1
ATOM 716 C CA . LEU A 1 94 ? -15.888 -11.870 12.091 1.00 97.81 94 LEU A CA 1
ATOM 717 C C . LEU A 1 94 ? -15.263 -11.676 13.472 1.00 97.81 94 LEU A C 1
ATOM 719 O O . LEU A 1 94 ? -15.011 -12.665 14.153 1.00 97.81 94 LEU A O 1
ATOM 723 N N . VAL A 1 95 ? -15.009 -10.436 13.900 1.00 97.12 95 VAL A N 1
ATOM 724 C CA . VAL A 1 95 ? -14.403 -10.155 15.211 1.00 97.12 95 VAL A CA 1
ATOM 725 C C . VAL A 1 95 ? -15.347 -9.332 16.078 1.00 97.12 95 VAL A C 1
ATOM 727 O O . VAL A 1 95 ? -15.782 -9.795 17.130 1.00 97.12 95 VAL A O 1
ATOM 730 N N . VAL A 1 96 ? -15.725 -8.131 15.639 1.00 96.38 96 VAL A N 1
ATOM 731 C CA . VAL A 1 96 ? -16.506 -7.204 16.482 1.00 96.38 96 VAL A CA 1
ATOM 732 C C . VAL A 1 96 ? -17.922 -7.727 16.740 1.00 96.38 96 VAL A C 1
ATOM 734 O O . VAL A 1 96 ? -18.386 -7.749 17.880 1.00 96.38 96 VAL A O 1
ATOM 737 N N . THR A 1 97 ? -18.606 -8.187 15.695 1.00 96.12 97 THR A N 1
ATOM 738 C CA . THR A 1 97 ? -19.976 -8.709 15.778 1.00 96.12 97 THR A CA 1
ATOM 739 C C . THR A 1 97 ? -20.088 -9.927 16.705 1.00 96.12 97 THR A C 1
ATOM 741 O O . THR A 1 97 ? -20.934 -9.885 17.604 1.00 96.12 97 THR A O 1
ATOM 744 N N . PRO A 1 98 ? -19.248 -10.979 16.591 1.00 95.69 98 PRO A N 1
ATOM 745 C CA . PRO A 1 98 ? -19.324 -12.112 17.509 1.00 95.69 98 PRO A CA 1
ATOM 746 C C . PRO A 1 98 ? -18.967 -11.737 18.947 1.00 95.69 98 PRO A C 1
ATOM 748 O O . PRO A 1 98 ? -19.613 -12.241 19.862 1.00 95.69 98 PRO A O 1
ATOM 751 N N . ILE A 1 99 ? -18.032 -10.807 19.180 1.00 95.19 99 ILE A N 1
ATOM 752 C CA . ILE A 1 99 ? -17.792 -10.268 20.530 1.00 95.19 99 ILE A CA 1
ATOM 753 C C . ILE A 1 99 ? -19.070 -9.617 21.079 1.00 95.19 99 ILE A C 1
ATOM 755 O O . ILE A 1 99 ? -19.472 -9.890 22.210 1.00 95.19 99 ILE A O 1
ATOM 759 N N . GLY A 1 100 ? -19.752 -8.801 20.272 1.00 92.31 100 GLY A N 1
ATOM 760 C CA . GLY A 1 100 ? -21.029 -8.192 20.645 1.00 92.31 100 GLY A CA 1
ATOM 761 C C . GLY A 1 100 ? -22.111 -9.227 20.968 1.00 92.31 100 GLY A C 1
ATOM 762 O O . GLY A 1 100 ? -22.828 -9.077 21.960 1.00 92.31 100 GLY A O 1
ATOM 763 N N . TRP A 1 101 ? -22.209 -10.298 20.177 1.00 93.44 101 TRP A N 1
ATOM 764 C CA . TRP A 1 101 ? -23.130 -11.407 20.440 1.00 93.44 101 TRP A CA 1
ATOM 765 C C . TRP A 1 101 ? -22.790 -12.158 21.727 1.00 93.44 101 TRP A C 1
ATOM 767 O O . TRP A 1 101 ? -23.696 -12.419 22.515 1.00 93.44 101 TRP A O 1
ATOM 777 N N . LEU A 1 102 ? -21.511 -12.443 21.982 1.00 94.31 102 LEU A N 1
ATOM 778 C CA . LEU A 1 102 ? -21.048 -13.093 23.213 1.00 94.31 102 LEU A CA 1
ATOM 779 C C . LEU A 1 102 ? -21.353 -12.250 24.455 1.00 94.31 102 LEU A C 1
ATOM 781 O O . LEU A 1 102 ? -21.834 -12.783 25.457 1.00 94.31 102 LEU A O 1
ATOM 785 N N . LEU A 1 103 ? -21.128 -10.934 24.394 1.00 92.12 103 LEU A N 1
ATOM 786 C CA . LEU A 1 103 ? -21.468 -10.014 25.483 1.00 92.12 103 LEU A CA 1
ATOM 787 C C . LEU A 1 103 ? -22.975 -10.008 25.754 1.00 92.12 103 LEU A C 1
ATOM 789 O O . LEU A 1 103 ? -23.388 -10.130 26.909 1.00 92.12 103 LEU A O 1
ATOM 793 N N . ARG A 1 104 ? -23.786 -9.957 24.690 1.00 88.31 104 ARG A N 1
ATOM 7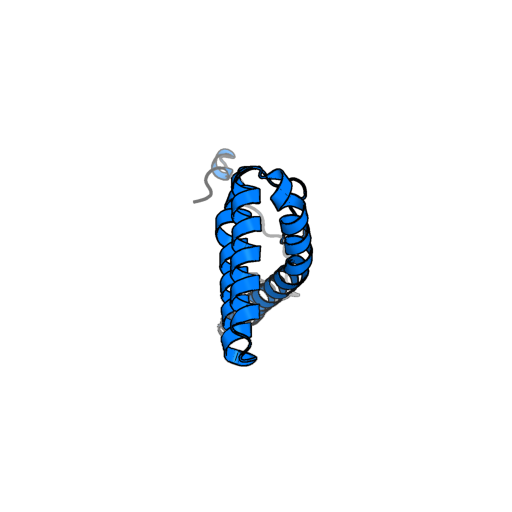94 C CA . ARG A 1 104 ? -25.249 -9.976 24.794 1.00 88.31 104 ARG A CA 1
ATOM 795 C C . ARG A 1 104 ? -25.769 -11.302 25.354 1.00 88.31 104 ARG A C 1
ATOM 797 O O . ARG A 1 104 ? -26.636 -11.285 26.219 1.00 88.31 104 ARG A O 1
ATOM 804 N N . ALA A 1 105 ? -25.209 -12.431 24.918 1.00 90.62 105 ALA A N 1
ATOM 805 C CA . ALA A 1 105 ? -25.534 -13.755 25.452 1.00 90.62 105 ALA A CA 1
ATOM 806 C C . ALA A 1 105 ? -25.102 -13.915 26.922 1.00 90.62 105 ALA A C 1
ATOM 808 O O . ALA A 1 105 ? -25.779 -14.587 27.690 1.00 90.62 105 ALA A O 1
ATOM 809 N N . SER A 1 106 ? -24.016 -13.253 27.333 1.00 91.94 106 SER A N 1
ATOM 810 C CA . SER A 1 106 ? -23.550 -13.230 28.729 1.00 91.94 106 SER A CA 1
ATOM 811 C C . SER A 1 106 ? -24.343 -12.274 29.632 1.00 91.94 106 SER A C 1
ATOM 813 O O . SER A 1 106 ? -23.977 -12.109 30.794 1.00 91.94 106 SER A O 1
ATOM 815 N N . GLY A 1 107 ? -25.359 -11.575 29.108 1.00 84.62 107 GLY A N 1
ATOM 816 C CA . GLY A 1 107 ? -26.114 -10.554 29.844 1.00 84.62 107 GLY A CA 1
ATOM 817 C C . GLY A 1 107 ? -25.306 -9.298 30.196 1.00 84.62 107 GLY A C 1
ATOM 818 O O . GLY A 1 107 ? -25.742 -8.492 31.013 1.00 84.62 107 GLY A O 1
ATOM 819 N N . ARG A 1 108 ? -24.118 -9.114 29.604 1.00 82.00 108 ARG A N 1
ATOM 820 C CA . ARG A 1 108 ? -23.259 -7.953 29.857 1.00 82.00 108 ARG A CA 1
ATOM 821 C C . ARG A 1 108 ? -23.612 -6.837 28.881 1.00 82.00 108 ARG A C 1
ATOM 823 O O . ARG A 1 108 ? -23.366 -6.958 27.682 1.00 82.00 108 ARG A O 1
ATOM 830 N N . ASP A 1 109 ? -24.115 -5.725 29.407 1.00 82.38 109 ASP A N 1
ATOM 831 C CA . ASP A 1 109 ? -24.335 -4.492 28.648 1.00 82.38 109 ASP A CA 1
ATOM 832 C C . ASP A 1 109 ? -23.422 -3.364 29.160 1.00 82.38 109 ASP A C 1
ATOM 834 O O . ASP A 1 109 ? -23.866 -2.486 29.900 1.00 82.38 109 ASP A O 1
ATOM 838 N N . PRO A 1 110 ? -22.124 -3.371 28.794 1.00 79.50 110 PRO A N 1
ATOM 839 C CA . PRO A 1 110 ? -21.168 -2.367 29.271 1.00 79.50 110 PRO A CA 1
ATOM 840 C C . PRO A 1 110 ? -21.523 -0.941 28.835 1.00 79.50 110 PRO A C 1
ATOM 842 O O . PRO A 1 110 ? -21.059 0.015 29.443 1.00 79.50 110 PRO A O 1
ATOM 845 N N . LEU A 1 111 ? -22.345 -0.795 27.794 1.00 81.12 111 LEU A N 1
ATOM 846 C CA . LEU A 1 111 ? -22.779 0.498 27.275 1.00 81.12 111 LEU A CA 1
ATOM 847 C C . LEU A 1 111 ? -24.145 0.937 27.823 1.00 81.12 111 LEU A C 1
ATOM 849 O O . LEU A 1 111 ? -24.637 1.969 27.378 1.00 81.12 111 LEU A O 1
ATOM 853 N N . ARG A 1 112 ? -24.764 0.169 28.740 1.00 79.56 112 ARG A N 1
ATOM 854 C CA . ARG A 1 112 ? -26.073 0.476 29.359 1.00 79.56 112 ARG A CA 1
ATOM 855 C C . ARG A 1 112 ? -27.116 0.948 28.331 1.00 79.56 112 ARG A C 1
ATOM 857 O O . ARG A 1 112 ? -27.813 1.937 28.526 1.00 79.56 112 ARG A O 1
ATOM 864 N N . ARG A 1 113 ? -27.182 0.251 27.196 1.00 78.50 113 ARG A N 1
ATOM 865 C CA . ARG A 1 113 ? -28.039 0.566 26.041 1.00 78.50 113 ARG A CA 1
ATOM 866 C C . ARG A 1 113 ? -29.491 0.155 26.253 1.00 78.50 113 ARG A C 1
ATOM 868 O O . ARG A 1 113 ? -30.350 0.518 25.455 1.00 78.50 113 ARG A O 1
ATOM 875 N N . THR A 1 114 ? -29.752 -0.654 27.272 1.00 81.19 114 THR A N 1
ATOM 876 C CA . THR A 1 114 ? -31.095 -1.138 27.589 1.00 81.19 114 THR A CA 1
ATOM 877 C C . THR A 1 114 ? -31.971 0.030 28.055 1.00 81.19 114 THR A C 1
ATOM 879 O O . THR A 1 114 ? -31.599 0.763 28.967 1.00 81.19 114 THR A O 1
ATOM 882 N N . PHE A 1 115 ? -33.123 0.229 27.408 1.00 81.44 115 PHE A N 1
ATOM 883 C CA . PHE A 1 115 ? -34.042 1.316 27.746 1.00 81.44 115 PHE A CA 1
ATOM 884 C C . PHE A 1 115 ? -34.797 1.006 29.049 1.00 81.44 115 PHE A C 1
ATOM 886 O O . PHE A 1 115 ? -35.557 0.043 29.127 1.00 81.44 115 PHE A O 1
ATOM 893 N N . GLU A 1 116 ? -34.605 1.848 30.059 1.00 84.88 116 GLU A N 1
ATOM 894 C CA . GLU A 1 116 ? -35.264 1.834 31.362 1.00 84.88 116 GLU A CA 1
ATOM 895 C C . GLU A 1 116 ? -36.354 2.920 31.417 1.00 84.88 116 GLU A C 1
ATOM 897 O O . GLU A 1 116 ? -36.081 4.091 31.679 1.00 84.88 116 GLU A O 1
ATOM 902 N N . ALA A 1 117 ? -37.615 2.538 31.191 1.00 82.50 117 ALA A N 1
ATOM 903 C CA . ALA A 1 117 ? -38.751 3.471 31.179 1.00 82.50 117 ALA A CA 1
ATOM 904 C C . ALA A 1 117 ? -39.031 4.139 32.541 1.00 82.50 117 ALA A C 1
ATOM 906 O O . ALA A 1 117 ? -39.662 5.190 32.598 1.00 82.50 117 ALA A O 1
ATOM 907 N N . SER A 1 118 ? -38.575 3.530 33.640 1.00 86.31 118 SER A N 1
ATOM 908 C CA . SER A 1 118 ? -38.733 4.052 35.001 1.00 86.31 118 SER A CA 1
ATOM 909 C C . SER A 1 118 ? -37.660 5.070 35.399 1.00 86.31 118 SER A C 1
ATOM 911 O O . SER A 1 118 ? -37.768 5.664 36.472 1.00 86.31 118 SER A O 1
ATOM 913 N N . ARG A 1 119 ? -36.612 5.269 34.586 1.00 84.25 119 ARG A N 1
ATOM 914 C CA . ARG A 1 119 ? -35.594 6.292 34.856 1.00 84.25 119 ARG A CA 1
ATOM 915 C C . ARG A 1 119 ? -36.114 7.672 34.473 1.00 84.25 119 ARG A C 1
ATOM 917 O O . ARG A 1 119 ? -36.576 7.890 33.360 1.00 84.25 119 ARG A O 1
ATOM 924 N N . THR A 1 120 ? -35.943 8.628 35.380 1.00 85.56 120 THR A N 1
ATOM 925 C CA . THR A 1 120 ? -36.217 10.050 35.134 1.00 85.56 120 THR A CA 1
ATOM 926 C C . THR A 1 120 ? -35.196 10.691 34.191 1.00 85.56 120 THR A C 1
ATOM 928 O O . THR A 1 120 ? -35.536 11.622 33.467 1.00 85.56 120 THR A O 1
ATOM 931 N N . SER A 1 121 ? -33.951 10.199 34.173 1.00 85.69 121 SER A N 1
ATOM 932 C CA . SER A 1 121 ? -32.883 10.651 33.275 1.00 85.69 121 SER A CA 1
ATOM 933 C C . SER A 1 121 ? -31.810 9.568 33.092 1.00 85.69 121 SER A C 1
ATOM 935 O O . SER A 1 121 ? -31.549 8.785 34.004 1.00 85.69 121 SER A O 1
ATOM 937 N N . TYR A 1 122 ? -31.170 9.538 31.917 1.00 86.50 122 TYR A N 1
ATOM 938 C CA . TYR A 1 122 ? -29.973 8.723 31.640 1.00 86.50 122 TYR A CA 1
ATOM 939 C C . TYR A 1 122 ? -28.664 9.482 31.886 1.00 86.50 122 TYR A C 1
ATOM 941 O O . TYR A 1 122 ? -27.590 8.926 31.668 1.00 86.50 122 TYR A O 1
ATOM 949 N N . TRP A 1 123 ? -28.741 10.749 32.298 1.00 88.25 123 TRP A N 1
ATOM 950 C CA . TRP A 1 123 ? -27.564 11.556 32.590 1.00 88.25 123 TRP A CA 1
ATOM 951 C C . TRP A 1 123 ? -26.782 10.956 33.762 1.00 88.25 123 TRP A C 1
ATOM 953 O O . TRP A 1 123 ? -27.326 10.783 34.851 1.00 88.25 123 TRP A O 1
ATOM 963 N N . GLU A 1 124 ? -25.507 10.647 33.540 1.00 84.06 124 GLU A N 1
ATOM 964 C CA . GLU A 1 124 ? -24.587 10.248 34.602 1.00 84.06 124 GLU A CA 1
ATOM 965 C C . GLU A 1 124 ? -23.809 11.478 35.070 1.00 84.06 124 GLU A C 1
ATOM 967 O O . GLU A 1 124 ? -23.104 12.119 34.285 1.00 84.06 124 GLU A O 1
ATOM 972 N N . GLU A 1 125 ? -23.942 11.827 36.351 1.00 84.88 125 GLU A N 1
ATOM 973 C CA . GLU A 1 125 ? -23.159 12.908 36.941 1.00 84.88 125 GLU A CA 1
ATOM 974 C C . GLU A 1 125 ? -21.674 12.559 36.898 1.00 84.88 125 GLU A C 1
ATOM 976 O O . GLU A 1 125 ? -21.211 11.567 37.466 1.00 84.88 125 GLU A O 1
ATOM 981 N N . ARG A 1 126 ? -20.910 13.397 36.200 1.00 81.25 126 ARG A N 1
ATOM 982 C CA . ARG A 1 126 ? -19.462 13.265 36.149 1.00 81.25 126 ARG A CA 1
ATOM 983 C C . ARG A 1 126 ? -18.888 13.783 37.470 1.00 81.25 126 ARG A C 1
ATOM 985 O O . ARG A 1 126 ? -19.113 14.954 37.778 1.00 81.25 126 ARG A O 1
ATOM 992 N N . PRO A 1 127 ? -18.130 12.972 38.229 1.00 80.44 127 PRO A N 1
ATOM 993 C CA . PRO A 1 127 ? -17.517 13.445 39.461 1.00 80.44 127 PRO A CA 1
ATOM 994 C C . PRO A 1 127 ? -16.583 14.620 39.162 1.00 80.44 127 PRO A C 1
ATOM 996 O O . PRO A 1 127 ? -15.881 14.627 38.142 1.00 80.44 127 PRO A O 1
ATOM 999 N N . ALA A 1 128 ? -16.590 15.617 40.048 1.00 78.44 128 ALA A N 1
ATOM 1000 C CA . ALA A 1 128 ? -15.659 16.729 39.971 1.00 78.44 128 ALA A CA 1
ATOM 1001 C C . ALA A 1 128 ? -14.228 16.177 40.023 1.00 78.44 128 ALA A C 1
ATOM 1003 O O . ALA A 1 128 ? -13.900 15.327 40.849 1.00 78.44 128 ALA A O 1
ATOM 1004 N N . VAL A 1 129 ? -13.395 16.609 39.080 1.00 74.69 129 VAL A N 1
ATOM 1005 C CA . VAL A 1 129 ? -11.984 16.234 39.052 1.00 74.69 129 VAL A CA 1
ATOM 1006 C C . VAL A 1 129 ? -11.219 17.344 39.754 1.00 74.69 129 VAL A C 1
ATOM 1008 O O . VAL A 1 129 ? -11.165 18.455 39.235 1.00 74.69 129 VAL A O 1
ATOM 1011 N N . ASP A 1 130 ? -10.638 17.028 40.911 1.00 79.00 130 ASP A N 1
ATOM 1012 C CA . ASP A 1 130 ? -9.923 18.001 41.751 1.00 79.00 130 ASP A CA 1
ATOM 1013 C C . ASP A 1 130 ? -8.653 18.562 41.084 1.00 79.00 130 ASP A C 1
ATOM 1015 O O . ASP A 1 130 ? -8.221 19.666 41.399 1.00 79.00 130 ASP A O 1
ATOM 1019 N N . ASP A 1 131 ? -8.068 17.825 40.132 1.00 84.38 131 ASP A N 1
ATOM 1020 C CA . ASP A 1 131 ? -6.862 18.219 39.399 1.00 84.38 131 ASP A CA 1
ATOM 1021 C C . ASP A 1 131 ? -7.050 18.083 37.874 1.00 84.38 131 ASP A C 1
ATOM 1023 O O . ASP A 1 131 ? -7.049 16.964 37.343 1.00 84.38 131 ASP A O 1
ATOM 1027 N N . PRO A 1 132 ? -7.159 19.199 37.127 1.00 81.62 132 PRO A N 1
ATOM 1028 C CA . PRO A 1 132 ? -7.220 19.185 35.667 1.00 81.62 132 PRO A CA 1
ATOM 1029 C C . PRO A 1 132 ? -6.007 18.513 35.009 1.00 81.62 132 PRO A C 1
ATOM 1031 O O . PRO A 1 132 ? -6.132 17.979 33.904 1.00 81.62 132 PRO A O 1
ATOM 1034 N N . ALA A 1 133 ? -4.842 18.480 35.669 1.00 85.94 133 ALA A N 1
ATOM 1035 C CA . ALA A 1 133 ? -3.651 17.834 35.127 1.00 85.94 133 ALA A CA 1
ATOM 1036 C C . ALA A 1 133 ? -3.804 16.306 35.015 1.00 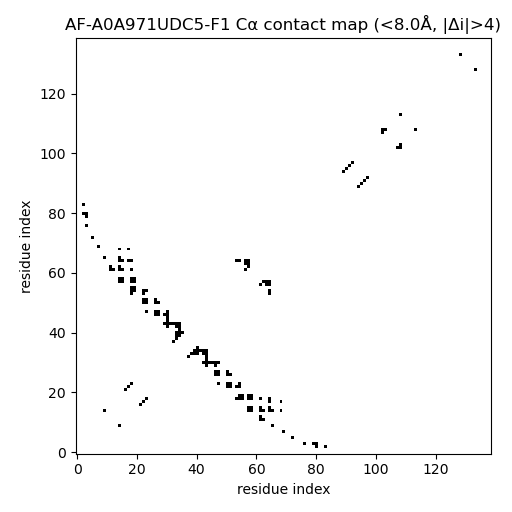85.94 133 ALA A C 1
ATOM 1038 O O . ALA A 1 133 ? -3.104 15.664 34.225 1.00 85.94 133 ALA A O 1
ATOM 1039 N N . ARG A 1 134 ? -4.766 15.715 35.737 1.00 79.94 134 ARG A N 1
ATOM 1040 C CA . ARG A 1 134 ? -5.119 14.295 35.633 1.00 79.94 134 ARG A CA 1
ATOM 1041 C C . ARG A 1 134 ? -5.619 13.915 34.238 1.00 79.94 134 ARG A C 1
ATOM 1043 O O . ARG A 1 134 ? -5.414 12.778 33.830 1.00 79.94 134 ARG A O 1
ATOM 1050 N N . TYR A 1 135 ? -6.196 14.840 33.466 1.00 80.56 135 TYR A N 1
ATOM 1051 C CA . TYR A 1 135 ? -6.603 14.550 32.083 1.00 80.56 135 TYR A CA 1
ATOM 1052 C C . TYR A 1 135 ? -5.423 14.223 31.162 1.00 80.56 135 TYR A C 1
ATOM 1054 O O . TYR A 1 135 ? -5.609 13.532 30.162 1.00 80.56 135 TYR A O 1
ATOM 1062 N N . PHE A 1 136 ? -4.212 14.661 31.516 1.00 86.25 136 PHE A N 1
ATOM 1063 C CA . PHE A 1 136 ? -2.993 14.329 30.778 1.00 86.25 136 PHE A CA 1
ATOM 1064 C C . PHE A 1 136 ? -2.380 12.983 31.199 1.00 86.25 136 PHE A C 1
ATOM 1066 O O . PHE A 1 136 ? -1.398 12.552 30.600 1.00 86.25 136 PHE A O 1
ATOM 1073 N N . ARG A 1 137 ? -2.948 12.297 32.202 1.00 80.00 137 ARG A N 1
ATOM 1074 C CA . ARG A 1 137 ? -2.521 10.964 32.654 1.00 80.00 137 ARG A CA 1
ATOM 1075 C C . ARG A 1 137 ? -3.645 9.965 32.376 1.00 80.00 137 ARG A C 1
ATOM 1077 O O . ARG A 1 137 ? -4.579 9.831 33.157 1.00 80.00 137 ARG A O 1
ATOM 1084 N N . GLN A 1 138 ? -3.583 9.316 31.214 1.00 69.56 138 GLN A N 1
ATOM 1085 C CA . GLN A 1 138 ? -4.629 8.399 30.734 1.00 69.56 138 GLN A CA 1
ATOM 1086 C C . GLN A 1 138 ? -4.633 7.016 31.410 1.00 69.56 138 GLN A C 1
ATOM 1088 O O . GLN A 1 138 ? -5.596 6.275 31.219 1.00 69.56 138 GLN A O 1
ATOM 1093 N N . PHE A 1 139 ? -3.606 6.686 32.198 1.00 70.06 139 PHE A N 1
ATOM 1094 C CA . PHE A 1 139 ? -3.456 5.412 32.904 1.00 70.06 139 PHE A CA 1
ATOM 1095 C C . PHE A 1 139 ? -3.007 5.645 34.345 1.00 70.06 139 PHE A C 1
ATOM 1097 O O . PHE A 1 139 ? -2.145 6.535 34.545 1.00 70.06 139 PHE A O 1
#

Foldseek 3Di:
DQPDDDDLPDDLVVLLCCLQPVLLVVLQVVLCCCCPVVVCNVVSVVSNVVSNVQSVVCNVPSVSSNVVVNVVCVVCVVVVRVVVVVVVVCCCVVPVVVVVVVCVVVVHDVPPPDDDPPDPDPDDDDDDDPDPCCVVVPD

pLDDT: mean 88.59, std 9.19, range [43.97, 97.88]

Nearest PDB structures (foldseek):
  8t0p-assembly1_B  TM=4.131E-01  e=8.444E+00  Saccharomyces cerevisiae S288C

Sequence (139 aa):
MALIEFDREPTDRQLRQFAGIVIPLCGLLLAVLVAWRLGRHVAGCGILAGSALIALGGLWRPALARPVYLGWMYASYPIGWVVGHVIMGAVFFLVVTPIGWLLRASGRDPLRRTFEASRTSYWEERPAVDDPARYFRQF

Mean predicted aligned error: 8.95 Å

Secondary structure (DSSP, 8-state):
--SS---SS--HHHHHHIIIIIHHHHHHHHHHHHHHHH--HHHHHHHHHHHHHHHHHHHH-HHHHHHHHHHHHHHHHHHHHHHHHHHHHHHIIIIIHHHHHHHHHTT--TT--S--TT-S--PPPPPP-S-GGGGG---

Solvent-accessible surface area (backbone atoms only — not comparable to full-atom values): 8065 Å² total; per-residue (Å²): 131,74,98,68,83,82,75,88,75,69,50,62,66,57,28,27,49,41,16,68,45,51,40,40,50,54,20,44,54,50,14,51,48,37,25,69,76,68,67,36,49,70,60,13,52,50,41,32,52,52,24,45,53,52,15,53,47,3,57,75,39,29,76,70,26,43,66,58,51,51,54,49,48,64,66,45,43,63,56,53,53,51,51,53,52,50,52,52,49,46,47,42,61,72,47,51,44,51,52,52,51,52,34,54,74,69,71,51,60,93,78,66,76,73,88,59,88,86,54,95,66,89,79,75,86,76,77,85,71,96,52,77,70,53,76,79,52,91,120

Radius of gyration: 27.51 Å; Cα contacts (8 Å, |Δi|>4): 93; chains: 1; bounding box: 59×40×69 Å